Protein AF-A0A090TJS7-F1 (afdb_monomer)

Structure (mmCIF, N/CA/C/O backbone):
data_AF-A0A090TJS7-F1
#
_entry.id   AF-A0A090TJS7-F1
#
loop_
_atom_site.group_PDB
_atom_site.id
_atom_site.type_symbol
_atom_site.label_atom_id
_atom_site.label_alt_id
_atom_site.label_comp_id
_atom_site.label_asym_id
_atom_site.label_entity_id
_atom_site.label_seq_id
_atom_site.pdbx_PDB_ins_code
_atom_site.Cartn_x
_atom_site.Cartn_y
_atom_site.Cartn_z
_atom_site.occupancy
_atom_site.B_iso_or_equiv
_atom_site.auth_seq_id
_atom_site.auth_comp_id
_atom_site.auth_asym_id
_atom_site.auth_atom_id
_atom_site.pdbx_PDB_model_num
ATOM 1 N N . MET A 1 1 ? -27.732 18.110 2.542 1.00 45.41 1 MET A N 1
ATOM 2 C CA . MET A 1 1 ? -27.661 17.510 3.893 1.00 45.41 1 MET A CA 1
ATOM 3 C C . MET A 1 1 ? -26.199 17.434 4.296 1.00 45.41 1 MET A C 1
ATOM 5 O O . MET A 1 1 ? -25.388 17.054 3.459 1.00 45.41 1 MET A O 1
ATOM 9 N N . ALA A 1 2 ? -25.846 17.874 5.505 1.00 57.75 2 ALA A N 1
ATOM 10 C CA . ALA A 1 2 ? -24.462 17.831 5.973 1.00 57.75 2 ALA A CA 1
ATOM 11 C C . ALA A 1 2 ? -24.019 16.367 6.123 1.00 57.75 2 ALA A C 1
ATOM 13 O O . ALA A 1 2 ? -24.723 15.566 6.733 1.00 57.75 2 ALA A O 1
ATOM 14 N N . LYS A 1 3 ? -22.888 16.008 5.511 1.00 74.56 3 LYS A N 1
ATOM 15 C CA . LYS A 1 3 ? -22.329 14.656 5.582 1.00 74.56 3 LYS A CA 1
ATOM 16 C C . LYS A 1 3 ? -21.770 14.458 6.992 1.00 74.56 3 LYS A C 1
ATOM 18 O O . LYS A 1 3 ? -20.948 15.270 7.412 1.00 74.56 3 LYS A O 1
ATOM 23 N N . ALA A 1 4 ? -22.220 13.423 7.703 1.00 83.06 4 ALA A N 1
ATOM 24 C CA . ALA A 1 4 ? -21.725 13.115 9.043 1.00 83.06 4 ALA A CA 1
ATOM 25 C C . ALA A 1 4 ? -20.192 13.011 9.036 1.00 83.06 4 ALA A C 1
ATOM 27 O O . ALA A 1 4 ? -19.591 12.518 8.076 1.00 83.06 4 ALA A O 1
ATOM 28 N N . THR A 1 5 ? -19.552 13.499 10.093 1.00 87.12 5 THR A N 1
ATOM 29 C CA . THR A 1 5 ? -18.096 13.494 10.254 1.00 87.12 5 THR A CA 1
ATOM 30 C C . THR A 1 5 ? -17.669 12.553 11.379 1.00 87.12 5 THR A C 1
ATOM 32 O O . THR A 1 5 ? -18.465 12.151 12.225 1.00 87.12 5 THR A O 1
ATOM 35 N N . ILE A 1 6 ? -16.373 12.225 11.441 1.00 87.81 6 ILE A N 1
ATOM 36 C CA . ILE A 1 6 ? -15.821 11.405 12.533 1.00 87.81 6 ILE A CA 1
ATOM 37 C C . ILE A 1 6 ? -16.015 12.053 13.917 1.00 87.81 6 ILE A C 1
ATOM 39 O O . ILE A 1 6 ? -16.095 11.346 14.919 1.00 87.81 6 ILE A O 1
ATOM 43 N N . ALA A 1 7 ? -16.105 13.388 13.978 1.00 88.25 7 ALA A N 1
ATOM 44 C CA . ALA A 1 7 ? -16.373 14.120 15.212 1.00 88.25 7 ALA A CA 1
ATOM 45 C C . ALA A 1 7 ? -17.816 13.912 15.691 1.00 88.25 7 ALA A C 1
ATOM 47 O O . ALA A 1 7 ? -18.042 13.777 16.893 1.00 88.25 7 ALA A O 1
ATOM 48 N N . ASP A 1 8 ? -18.767 13.806 14.761 1.00 90.00 8 ASP A N 1
ATOM 49 C CA . ASP A 1 8 ? -20.173 13.545 15.079 1.00 90.00 8 ASP A CA 1
ATOM 50 C C . ASP A 1 8 ? -20.348 12.133 15.645 1.00 90.00 8 ASP A C 1
ATOM 52 O O . ASP A 1 8 ? -20.975 11.959 16.688 1.00 90.00 8 ASP A O 1
ATOM 56 N N . VAL A 1 9 ? -19.688 11.139 15.036 1.00 91.25 9 VAL A N 1
ATOM 57 C CA . VAL A 1 9 ? -19.661 9.755 15.546 1.00 91.25 9 VAL A CA 1
ATOM 58 C C . VAL A 1 9 ? -19.043 9.694 16.948 1.00 91.25 9 VAL A C 1
ATOM 60 O O . VAL A 1 9 ? -19.584 9.044 17.843 1.00 91.25 9 VAL A O 1
ATOM 63 N N . ALA A 1 10 ? -17.924 10.392 17.165 1.00 91.81 10 ALA A N 1
ATOM 64 C CA . ALA A 1 10 ? -17.246 10.441 18.461 1.00 91.81 10 ALA A CA 1
ATOM 65 C C . ALA A 1 10 ? -18.142 11.049 19.552 1.00 91.81 10 ALA A C 1
ATOM 67 O O . ALA A 1 10 ? -18.250 10.494 20.649 1.00 91.81 10 ALA A O 1
ATOM 68 N N . LYS A 1 11 ? -18.840 12.142 19.220 1.00 91.44 11 LYS A N 1
ATOM 69 C CA . LYS A 1 11 ? -19.791 12.811 20.110 1.00 91.44 11 LYS A CA 1
ATOM 70 C C . LYS A 1 11 ? -20.990 11.920 20.440 1.00 91.44 11 LYS A C 1
ATOM 72 O O . LYS A 1 11 ? -21.367 11.854 21.605 1.00 91.44 11 LYS A O 1
ATOM 77 N N . HIS A 1 12 ? -21.534 11.202 19.456 1.00 90.50 12 HIS A N 1
ATOM 78 C CA . HIS A 1 12 ? -22.658 10.273 19.644 1.00 90.50 12 HIS A CA 1
ATOM 79 C C . HIS A 1 12 ? -22.304 9.112 20.581 1.00 90.50 12 HIS A C 1
ATOM 81 O O . HIS A 1 12 ? -23.088 8.730 21.440 1.00 90.50 12 HIS A O 1
ATOM 87 N N . CYS A 1 13 ? -21.079 8.596 20.474 1.00 89.75 13 CYS A N 1
ATOM 88 C CA . CYS A 1 13 ? -20.598 7.475 21.288 1.00 89.75 13 CYS A CA 1
ATOM 89 C C . CYS A 1 13 ? -20.027 7.882 22.658 1.00 89.75 13 CYS A C 1
ATOM 91 O O . CYS A 1 13 ? -19.689 7.009 23.468 1.00 89.75 13 CYS A O 1
ATOM 93 N N . GLY A 1 14 ? -19.827 9.183 22.895 1.00 90.50 14 GLY A N 1
ATOM 94 C CA . GLY A 1 14 ? -19.136 9.699 24.079 1.00 90.50 14 GLY A CA 1
ATOM 95 C C . GLY A 1 14 ? -17.671 9.256 24.176 1.00 90.50 14 GLY A C 1
ATOM 96 O O . GLY A 1 14 ? -17.178 8.997 25.271 1.00 90.50 14 GLY A O 1
ATOM 97 N N . VAL A 1 15 ? -16.977 9.109 23.044 1.00 92.62 15 VAL A N 1
ATOM 98 C CA . VAL A 1 15 ? -15.558 8.707 22.996 1.00 92.62 15 VAL A CA 1
ATOM 99 C C . VAL A 1 15 ? -14.722 9.731 22.237 1.00 92.62 15 VAL A C 1
ATOM 101 O O . VAL A 1 15 ? -15.245 10.620 21.572 1.00 92.62 15 VAL A O 1
ATOM 104 N N . SER A 1 16 ? -13.397 9.609 22.313 1.00 91.38 16 SER A N 1
ATOM 105 C CA . SER A 1 16 ? -12.505 10.464 21.527 1.00 91.38 16 SER A CA 1
ATOM 106 C C . SER A 1 16 ? -12.542 10.105 20.035 1.00 91.38 16 SER A C 1
ATOM 108 O O . SER A 1 16 ? -12.750 8.948 19.657 1.00 91.38 16 SER A O 1
ATOM 110 N N . THR A 1 17 ? -12.250 11.076 19.168 1.00 89.19 17 THR A N 1
ATOM 111 C CA . THR A 1 17 ? -12.075 10.844 17.721 1.00 89.19 17 THR A CA 1
ATOM 112 C C . THR A 1 17 ? -10.972 9.823 17.423 1.00 89.19 17 THR A C 1
ATOM 114 O O . THR A 1 17 ? -11.094 9.049 16.473 1.00 89.19 17 THR A O 1
ATOM 117 N N . ALA A 1 18 ? -9.928 9.761 18.258 1.00 86.12 18 ALA A N 1
ATOM 118 C CA . ALA A 1 18 ? -8.864 8.763 18.163 1.00 86.12 18 ALA A CA 1
ATOM 119 C C . ALA A 1 18 ? -9.392 7.340 18.408 1.00 86.12 18 ALA A C 1
ATOM 121 O O . ALA A 1 18 ? -9.064 6.422 17.658 1.00 86.12 18 ALA A O 1
ATOM 122 N N . THR A 1 19 ? -10.275 7.167 19.396 1.00 88.62 19 THR A N 1
ATOM 123 C CA . THR A 1 19 ? -10.934 5.885 19.687 1.00 88.62 19 THR A CA 1
ATOM 124 C C . THR A 1 19 ? -11.800 5.431 18.513 1.00 88.62 19 THR A C 1
ATOM 126 O O . THR A 1 19 ? -11.716 4.273 18.113 1.00 88.62 19 THR A O 1
ATOM 129 N N . VAL A 1 20 ? -12.579 6.337 17.908 1.00 90.19 20 VAL A N 1
ATOM 130 C CA . VAL A 1 20 ? -13.369 6.022 16.703 1.00 90.19 20 VAL A CA 1
ATOM 131 C C . VAL A 1 20 ? -12.458 5.600 15.550 1.00 90.19 20 VAL A C 1
ATOM 133 O O . VAL A 1 20 ? -12.710 4.586 14.906 1.00 90.19 20 VAL A O 1
ATOM 136 N N . SER A 1 21 ? -11.359 6.325 15.318 1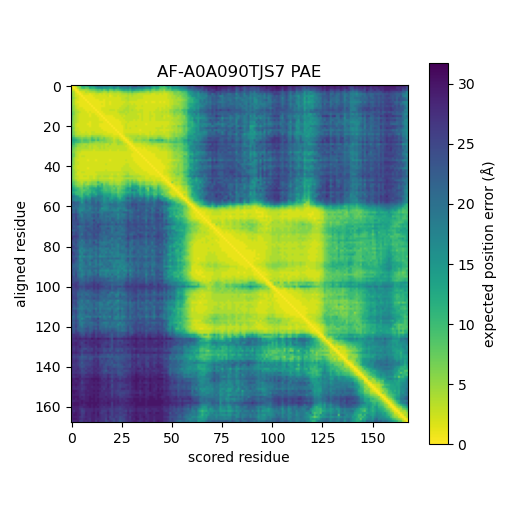.00 85.00 21 SER A N 1
ATOM 137 C CA . SER A 1 21 ? -10.385 5.979 14.274 1.00 85.00 21 SER A CA 1
ATOM 138 C C . SER A 1 21 ? -9.770 4.595 14.489 1.00 85.00 21 SER A C 1
ATOM 140 O O . SER A 1 21 ? -9.622 3.830 13.538 1.00 85.00 21 SER A O 1
ATOM 142 N N . MET A 1 22 ? -9.432 4.250 15.731 1.00 86.94 22 MET A N 1
ATOM 143 C CA . MET A 1 22 ? -8.907 2.934 16.102 1.00 86.94 22 MET A CA 1
ATOM 144 C C . MET A 1 22 ? -9.923 1.809 15.872 1.00 86.94 22 MET A C 1
ATOM 146 O O . MET A 1 22 ? -9.555 0.755 15.359 1.00 86.94 22 MET A O 1
ATOM 150 N N . VAL A 1 23 ? -11.204 2.038 16.190 1.00 89.44 23 VAL A N 1
ATOM 151 C CA . VAL A 1 23 ? -12.277 1.076 15.891 1.00 89.44 23 VAL A CA 1
ATOM 152 C C . VAL A 1 23 ? -12.404 0.856 14.383 1.00 89.44 23 VAL A C 1
ATOM 154 O O . VAL A 1 23 ? -12.425 -0.289 13.941 1.00 89.44 23 VAL A O 1
ATOM 157 N N . LEU A 1 24 ? -12.432 1.936 13.598 1.00 85.88 24 LEU A N 1
ATOM 158 C CA . LEU A 1 24 ? -12.609 1.877 12.142 1.00 85.88 24 LEU A CA 1
ATOM 159 C C . LEU A 1 24 ? -11.412 1.268 11.400 1.00 85.88 24 LEU A C 1
ATOM 161 O O . LEU A 1 24 ? -11.596 0.647 10.362 1.00 85.88 24 LEU A O 1
ATOM 165 N N . THR A 1 25 ? -10.198 1.434 11.928 1.00 79.25 25 THR A N 1
ATOM 166 C CA . THR A 1 25 ? -8.961 0.857 11.364 1.00 79.25 25 THR A CA 1
ATOM 167 C C . THR A 1 25 ? -8.578 -0.478 11.994 1.00 79.25 25 THR A C 1
ATOM 169 O O . THR A 1 25 ? -7.522 -1.017 11.682 1.00 79.25 25 THR A O 1
ATOM 172 N N . ASN A 1 26 ? -9.407 -1.004 12.902 1.00 80.00 26 ASN A N 1
ATOM 173 C CA . ASN A 1 26 ? -9.158 -2.241 13.640 1.00 80.00 26 ASN A CA 1
ATOM 174 C C . ASN A 1 26 ? -7.803 -2.271 14.391 1.00 80.00 26 ASN A C 1
ATOM 176 O O . ASN A 1 26 ? -7.232 -3.337 14.617 1.00 80.00 26 ASN A O 1
ATOM 180 N N . LYS A 1 27 ? -7.274 -1.108 14.795 1.00 76.12 27 LYS A N 1
ATOM 181 C CA . LYS A 1 27 ? -5.968 -0.970 15.463 1.00 76.12 27 LYS A CA 1
ATOM 182 C C . LYS A 1 27 ? -6.129 -0.678 16.954 1.00 76.12 27 LYS A C 1
ATOM 184 O O . LYS A 1 27 ? -6.919 0.173 17.347 1.00 76.12 27 LYS A O 1
ATOM 189 N N . GLY A 1 28 ? -5.312 -1.332 17.782 1.00 76.94 28 GLY A N 1
ATOM 190 C CA . GLY A 1 28 ? -5.214 -1.096 19.228 1.00 76.94 28 GLY A CA 1
ATOM 191 C C . GLY A 1 28 ? -6.158 -1.941 20.097 1.00 76.94 28 GLY A C 1
ATOM 192 O O . GLY A 1 28 ? -7.021 -2.665 19.606 1.00 76.94 28 GLY A O 1
ATOM 193 N N . ARG A 1 29 ? -5.972 -1.869 21.423 1.00 82.75 29 ARG A N 1
ATOM 194 C CA . ARG A 1 29 ? -6.786 -2.593 22.417 1.00 82.75 29 ARG A CA 1
ATOM 195 C C . ARG A 1 29 ? -8.015 -1.768 22.798 1.00 82.75 29 ARG A C 1
ATOM 197 O O . ARG A 1 29 ? -7.916 -0.843 23.597 1.00 82.75 29 ARG A O 1
ATOM 204 N N . ILE A 1 30 ? -9.167 -2.116 22.231 1.00 87.50 30 ILE A N 1
ATOM 205 C CA . ILE A 1 30 ? -10.471 -1.520 22.555 1.00 87.50 30 ILE A CA 1
ATOM 206 C C . ILE A 1 30 ? -11.404 -2.630 23.038 1.00 87.50 30 ILE A C 1
ATOM 208 O O . ILE A 1 30 ? -11.404 -3.720 22.467 1.00 87.50 30 ILE A O 1
ATOM 212 N N . SER A 1 31 ? -12.193 -2.365 24.083 1.00 90.06 31 SER A N 1
ATOM 213 C CA . SER A 1 31 ? -13.202 -3.319 24.555 1.00 90.06 31 SER A CA 1
ATOM 214 C C . SER A 1 31 ? -14.256 -3.590 23.477 1.00 90.06 31 SER A C 1
ATOM 216 O O . SER A 1 31 ? -14.649 -2.681 22.742 1.00 90.06 31 SER A O 1
ATOM 218 N N . SER A 1 32 ? -14.748 -4.828 23.404 1.00 88.56 32 SER A N 1
ATOM 219 C CA . SER A 1 32 ? -15.818 -5.227 22.476 1.00 88.56 32 SER A CA 1
ATOM 220 C C . SER A 1 32 ? -17.037 -4.308 22.586 1.00 88.56 32 SER A C 1
ATOM 222 O O . SER A 1 32 ? -17.490 -3.777 21.577 1.00 88.56 32 SER A O 1
ATOM 224 N N . ALA A 1 33 ? -17.457 -3.998 23.815 1.00 90.44 33 ALA A N 1
ATOM 225 C CA . ALA A 1 33 ? -18.562 -3.082 24.088 1.00 90.44 33 ALA A CA 1
ATOM 226 C C . ALA A 1 33 ? -18.355 -1.679 23.481 1.00 90.44 33 ALA A C 1
ATOM 228 O O . ALA A 1 33 ? -19.277 -1.085 22.930 1.00 90.44 33 ALA A O 1
ATOM 229 N N . THR A 1 34 ? -17.136 -1.126 23.540 1.00 89.69 34 THR A N 1
ATOM 230 C CA . THR A 1 34 ? -16.860 0.190 22.933 1.00 89.69 34 THR A CA 1
ATOM 231 C C . THR A 1 34 ? -16.858 0.110 21.412 1.00 89.69 34 THR A C 1
ATOM 233 O O . THR A 1 34 ? -17.328 1.035 20.752 1.00 89.69 34 THR A O 1
ATOM 236 N N . ARG A 1 35 ? -16.340 -0.990 20.856 1.00 91.75 35 ARG A N 1
ATOM 237 C CA . ARG A 1 35 ? -16.311 -1.229 19.413 1.00 91.75 35 ARG A CA 1
ATOM 238 C C . ARG A 1 35 ? -17.721 -1.327 18.832 1.00 91.75 35 ARG A C 1
ATOM 240 O O . ARG A 1 35 ? -17.986 -0.663 17.836 1.00 91.75 35 ARG A O 1
ATOM 247 N N . GLU A 1 36 ? -18.606 -2.105 19.450 1.00 92.31 36 GLU A N 1
ATOM 248 C CA . GLU A 1 36 ? -19.994 -2.255 18.993 1.00 92.31 36 GLU A CA 1
ATOM 249 C C . GLU A 1 36 ? -20.736 -0.921 18.981 1.00 92.31 36 GLU A C 1
ATOM 251 O O . GLU A 1 36 ? -21.255 -0.545 17.933 1.00 92.31 36 GLU A O 1
ATOM 256 N N . ARG A 1 37 ? -20.666 -0.142 20.071 1.00 92.50 37 ARG A N 1
ATOM 257 C CA . ARG A 1 37 ? -21.291 1.194 20.127 1.00 92.50 37 ARG A CA 1
ATOM 258 C C . ARG A 1 37 ? -20.842 2.107 18.988 1.00 92.50 37 ARG A C 1
ATOM 260 O O . ARG A 1 37 ? -21.653 2.818 18.406 1.00 92.50 37 ARG A O 1
ATOM 267 N N . VAL A 1 38 ? -19.546 2.100 18.665 1.00 92.25 38 VAL A N 1
ATOM 268 C CA . VAL A 1 38 ? -19.013 2.925 17.570 1.00 92.25 38 VAL A CA 1
ATOM 269 C C . VAL A 1 38 ? -19.515 2.436 16.214 1.00 92.25 38 VAL A C 1
ATOM 271 O O . VAL A 1 38 ? -19.901 3.256 15.386 1.00 92.25 38 VAL A O 1
ATOM 274 N N . LEU A 1 39 ? -19.534 1.125 15.971 1.00 90.44 39 LEU A N 1
ATOM 275 C CA . LEU A 1 39 ? -20.030 0.565 14.709 1.00 90.44 39 LEU A CA 1
ATOM 276 C C . LEU A 1 39 ? -21.530 0.821 14.508 1.00 90.44 39 LEU A C 1
ATOM 278 O O . LEU A 1 39 ? -21.960 1.066 13.382 1.00 90.44 39 LEU A O 1
ATOM 282 N N . GLU A 1 40 ? -22.309 0.796 15.585 1.00 92.12 40 GLU A N 1
ATOM 283 C CA . GLU A 1 40 ? -23.734 1.119 15.573 1.00 92.12 40 GLU A CA 1
ATOM 284 C C . GLU A 1 40 ? -23.963 2.601 15.252 1.00 92.12 40 GLU A C 1
ATOM 286 O O . GLU A 1 40 ? -24.654 2.918 14.287 1.00 92.12 40 GLU A O 1
ATOM 291 N N . ALA A 1 41 ? -23.252 3.507 15.930 1.00 91.56 41 ALA A N 1
ATOM 292 C CA . ALA A 1 41 ? -23.307 4.941 15.649 1.00 91.56 41 ALA A CA 1
ATOM 293 C C . ALA A 1 41 ? -22.916 5.296 14.205 1.00 91.56 41 ALA A C 1
ATOM 295 O O . ALA A 1 41 ? -23.495 6.191 13.592 1.00 91.56 41 ALA A O 1
ATOM 296 N N . VAL A 1 42 ? -21.926 4.597 13.641 1.00 90.12 42 VAL A N 1
ATOM 297 C CA . VAL A 1 42 ? -21.505 4.776 12.243 1.00 90.12 42 VAL A CA 1
ATOM 298 C C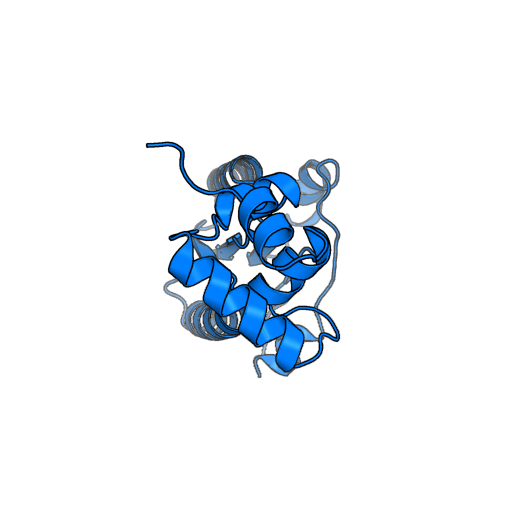 . VAL A 1 42 ? -22.640 4.426 11.282 1.00 90.12 42 VAL A C 1
ATOM 300 O O . VAL A 1 42 ? -22.860 5.162 10.317 1.00 90.12 42 VAL A O 1
ATOM 303 N N . LYS A 1 43 ? -23.375 3.338 11.555 1.00 87.94 43 LYS A N 1
ATOM 304 C CA . LYS A 1 43 ? -24.547 2.934 10.767 1.00 87.94 43 LYS A CA 1
ATOM 305 C C . LYS A 1 43 ? -25.696 3.928 10.917 1.00 87.94 43 LYS A C 1
ATOM 307 O O . LYS A 1 43 ? -26.240 4.352 9.903 1.00 87.94 43 LYS A O 1
ATOM 312 N N . GLU A 1 44 ? -26.029 4.324 12.144 1.00 88.50 44 GLU A N 1
ATOM 313 C CA . GLU A 1 44 ? -27.118 5.269 12.432 1.00 88.50 44 GLU A CA 1
ATOM 314 C C . GLU A 1 44 ? -26.902 6.630 11.763 1.00 88.50 44 GLU A C 1
ATOM 316 O O . GLU A 1 44 ? -27.820 7.198 11.174 1.00 88.50 44 GLU A O 1
ATOM 321 N N . LEU A 1 45 ? -25.671 7.143 11.814 1.00 88.25 45 LEU A N 1
ATOM 322 C CA . LEU A 1 45 ? -25.316 8.446 11.249 1.00 88.25 45 LEU A CA 1
ATOM 323 C C . LEU A 1 45 ? -25.015 8.389 9.743 1.00 88.25 45 LEU A C 1
ATOM 325 O O . LEU A 1 45 ? -24.734 9.425 9.137 1.00 88.25 45 LEU A O 1
ATOM 329 N N . GLY A 1 46 ? -25.021 7.198 9.133 1.00 83.38 46 GLY A N 1
ATOM 330 C CA . GLY A 1 46 ? -24.647 7.008 7.730 1.00 83.38 46 GLY A CA 1
ATOM 331 C C . GLY A 1 46 ? -23.218 7.472 7.424 1.00 83.38 46 GLY A C 1
ATOM 332 O O . GLY A 1 46 ? -22.927 7.934 6.317 1.00 83.38 46 GLY A O 1
ATOM 333 N N . TYR A 1 47 ? -22.321 7.408 8.414 1.00 84.69 47 TYR A N 1
ATOM 334 C CA . TYR A 1 47 ? -20.937 7.826 8.243 1.00 84.69 47 TYR A CA 1
ATOM 335 C C . TYR A 1 47 ? -20.186 6.803 7.389 1.00 84.69 47 TYR A C 1
ATOM 337 O O . TYR A 1 47 ? -20.059 5.636 7.746 1.00 84.69 47 TYR A O 1
ATOM 345 N N . VAL A 1 48 ? -19.621 7.257 6.272 1.00 79.00 48 VAL A N 1
ATOM 346 C CA . VAL A 1 48 ? -18.731 6.438 5.443 1.00 79.00 48 VAL A CA 1
ATOM 347 C C . VAL A 1 48 ? -17.299 6.869 5.713 1.00 79.00 48 VAL A C 1
ATOM 349 O O . VAL A 1 48 ? -16.919 8.010 5.430 1.00 79.00 48 VAL A O 1
ATOM 352 N N . TYR A 1 49 ? -16.495 5.953 6.256 1.00 74.31 49 TYR A N 1
ATOM 353 C CA . TYR A 1 49 ? -15.080 6.202 6.502 1.00 74.31 49 TYR A CA 1
ATOM 354 C C . TYR A 1 49 ? -14.350 6.445 5.180 1.00 74.31 49 TYR A C 1
ATOM 356 O O . TYR A 1 49 ? -14.161 5.542 4.369 1.00 74.31 49 TYR A O 1
ATOM 364 N N . ASN A 1 50 ? -13.938 7.691 4.959 1.00 69.19 50 ASN A N 1
ATOM 365 C CA . ASN A 1 50 ? -13.171 8.054 3.778 1.00 69.19 50 ASN A CA 1
ATOM 366 C C . ASN A 1 50 ? -11.690 7.716 4.001 1.00 69.19 50 ASN A C 1
ATOM 368 O O . ASN A 1 50 ? -10.954 8.503 4.607 1.00 69.19 50 ASN A O 1
ATOM 372 N N . GLN A 1 51 ? -11.263 6.561 3.483 1.00 63.22 51 GLN A N 1
ATOM 373 C CA . GLN A 1 51 ? -9.864 6.130 3.523 1.00 63.22 51 GLN A CA 1
ATOM 374 C C . GLN A 1 51 ? -8.927 7.149 2.859 1.00 63.22 51 GLN A C 1
ATOM 376 O O . GLN A 1 51 ? -7.871 7.434 3.410 1.00 63.22 51 GLN A O 1
ATOM 381 N N . ALA A 1 52 ? -9.322 7.795 1.755 1.00 55.62 52 ALA A N 1
ATOM 382 C CA . ALA A 1 52 ? -8.492 8.809 1.098 1.00 55.62 52 ALA A CA 1
ATOM 383 C C . ALA A 1 52 ? -8.248 10.037 1.996 1.00 55.62 52 ALA A C 1
ATOM 385 O O . ALA A 1 52 ? -7.132 10.547 2.059 1.00 55.62 52 ALA A O 1
ATOM 386 N N . ALA A 1 53 ? -9.255 10.479 2.760 1.00 55.56 53 ALA A N 1
ATOM 387 C CA . ALA A 1 53 ? -9.104 11.568 3.733 1.00 55.56 53 ALA A CA 1
ATOM 388 C C . ALA A 1 53 ? -8.305 11.148 4.984 1.00 55.56 53 ALA A C 1
ATOM 390 O O . ALA A 1 53 ? -7.619 11.974 5.591 1.00 55.56 53 ALA A O 1
ATOM 391 N N . ALA A 1 54 ? -8.388 9.875 5.384 1.00 56.59 54 ALA A N 1
ATOM 392 C CA . ALA A 1 54 ? -7.546 9.313 6.437 1.00 56.59 54 ALA A CA 1
ATOM 393 C C . ALA A 1 54 ? -6.077 9.226 5.998 1.00 56.59 54 ALA A C 1
ATOM 395 O O . ALA A 1 54 ? -5.203 9.658 6.744 1.00 56.59 54 ALA A O 1
ATOM 396 N N . ASN A 1 55 ? -5.825 8.788 4.766 1.00 52.88 55 ASN A N 1
ATOM 397 C CA . ASN A 1 55 ? -4.511 8.767 4.128 1.00 52.88 55 ASN A CA 1
ATOM 398 C C . ASN A 1 55 ? -3.941 10.182 3.961 1.00 52.88 55 ASN A C 1
ATOM 400 O O . ASN A 1 55 ? -2.755 10.392 4.196 1.00 52.88 55 ASN A O 1
ATOM 404 N N . LEU A 1 56 ? -4.786 11.182 3.670 1.00 51.75 56 LEU A N 1
ATOM 405 C CA . LEU A 1 56 ? -4.391 12.597 3.648 1.00 51.75 56 LEU A CA 1
ATOM 406 C C . LEU A 1 56 ? -3.875 13.071 5.021 1.00 51.75 56 LEU A C 1
ATOM 408 O O . LEU A 1 56 ? -2.849 13.742 5.104 1.00 51.75 56 LEU A O 1
ATOM 412 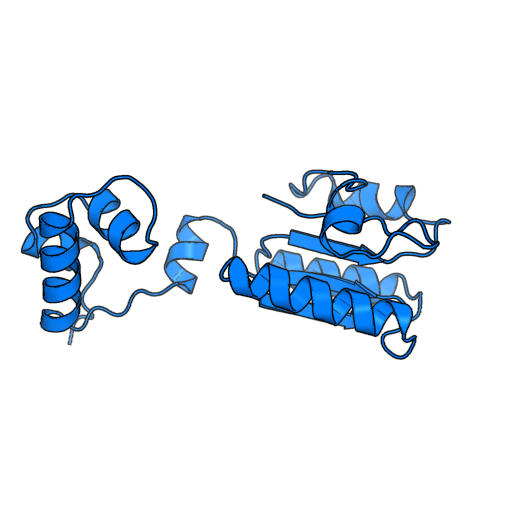N N . ARG A 1 57 ? -4.558 12.685 6.113 1.00 49.38 57 ARG A N 1
ATOM 413 C CA . ARG A 1 57 ? -4.110 12.950 7.497 1.00 49.38 57 ARG A CA 1
ATOM 414 C C . ARG A 1 57 ? -2.868 12.141 7.875 1.00 49.38 57 ARG A C 1
ATOM 416 O O . ARG A 1 57 ? -2.044 12.624 8.645 1.00 49.38 57 ARG A O 1
ATOM 423 N N . HIS A 1 58 ? -2.720 10.948 7.306 1.00 52.47 58 HIS A N 1
ATOM 424 C CA . HIS A 1 58 ? -1.556 10.080 7.452 1.00 52.47 58 HIS A CA 1
ATOM 425 C C . HIS A 1 58 ? -0.481 10.301 6.373 1.00 52.47 58 HIS A C 1
ATOM 427 O O . HIS A 1 58 ? 0.393 9.463 6.253 1.00 52.47 58 HIS A O 1
ATOM 433 N N . LYS A 1 59 ? -0.485 11.402 5.602 1.00 55.19 59 LYS A N 1
ATOM 434 C CA . LYS A 1 59 ? 0.518 11.734 4.557 1.00 55.19 59 LYS A CA 1
ATOM 435 C C . LYS A 1 59 ? 0.906 10.601 3.571 1.00 55.19 59 LYS A C 1
ATOM 437 O O . LYS A 1 59 ? 1.873 10.772 2.836 1.00 55.19 59 LYS A O 1
ATOM 442 N N . ARG A 1 60 ? 0.214 9.458 3.549 1.00 60.56 60 ARG A N 1
ATOM 443 C CA . ARG A 1 60 ? 0.593 8.242 2.811 1.00 60.56 60 ARG A CA 1
ATOM 444 C C . ARG A 1 60 ? -0.653 7.476 2.401 1.00 60.56 60 ARG A C 1
ATOM 446 O O . ARG A 1 60 ? -1.547 7.263 3.218 1.00 60.56 60 ARG A O 1
ATOM 453 N N . SER A 1 61 ? -0.720 7.101 1.131 1.00 71.12 61 SER A N 1
ATOM 454 C CA . SER A 1 61 ? -1.735 6.203 0.592 1.00 71.12 61 SER A CA 1
ATOM 455 C C . SER A 1 61 ? -1.354 4.745 0.847 1.00 71.12 61 SER A C 1
ATOM 457 O O . SER A 1 61 ? -0.196 4.420 1.100 1.00 71.12 61 SER A O 1
ATOM 459 N N . ASN A 1 62 ? -2.334 3.849 0.760 1.00 79.31 62 ASN A N 1
ATOM 460 C CA . ASN A 1 62 ? -2.132 2.401 0.819 1.00 79.31 62 ASN A CA 1
ATOM 461 C C . ASN A 1 62 ? -1.620 1.820 -0.515 1.00 79.31 62 ASN A C 1
ATOM 463 O O . ASN A 1 62 ? -1.694 0.617 -0.736 1.00 79.31 62 ASN A O 1
ATOM 467 N N . LEU A 1 63 ? -1.133 2.665 -1.427 1.00 83.56 63 LEU A N 1
ATOM 468 C CA . LEU A 1 63 ? -0.582 2.245 -2.709 1.00 83.56 63 LEU A CA 1
ATOM 469 C C . LEU A 1 63 ? 0.884 1.851 -2.548 1.00 83.56 63 LEU A C 1
ATOM 471 O O . LEU A 1 63 ? 1.691 2.621 -2.025 1.00 83.56 63 LEU A O 1
ATOM 475 N N . VAL A 1 64 ? 1.239 0.685 -3.070 1.00 84.94 64 VAL A N 1
ATOM 476 C CA . VAL A 1 64 ? 2.620 0.231 -3.208 1.00 84.94 64 VAL A CA 1
ATOM 477 C C . VAL A 1 64 ? 2.906 0.039 -4.688 1.00 84.94 64 VAL A C 1
ATOM 479 O O . VAL A 1 64 ? 2.252 -0.748 -5.367 1.00 84.94 64 VAL A O 1
ATOM 482 N N . GLY A 1 65 ? 3.877 0.781 -5.208 1.00 87.62 65 GLY A N 1
ATOM 483 C CA . GLY A 1 65 ? 4.311 0.638 -6.591 1.00 87.62 65 GLY A CA 1
ATOM 484 C C . GLY A 1 65 ? 5.227 -0.566 -6.783 1.00 87.62 65 GLY A C 1
ATOM 485 O O . GLY A 1 65 ? 6.049 -0.842 -5.919 1.00 87.62 65 GLY A O 1
ATOM 486 N N . LEU A 1 66 ? 5.154 -1.239 -7.925 1.00 87.94 66 LEU A N 1
ATOM 487 C CA . LEU A 1 66 ? 6.120 -2.240 -8.363 1.00 87.94 66 LEU A CA 1
ATOM 488 C C . LEU A 1 66 ? 6.579 -1.920 -9.784 1.00 87.94 66 LEU A C 1
ATOM 490 O O . LEU A 1 66 ? 5.783 -1.892 -10.719 1.00 87.94 66 LEU A O 1
ATOM 494 N N . VAL A 1 67 ? 7.884 -1.721 -9.944 1.00 86.31 67 VAL A N 1
ATOM 495 C CA . VAL A 1 67 ? 8.541 -1.592 -11.246 1.00 86.31 67 VAL A CA 1
ATOM 496 C C . VAL A 1 67 ? 9.189 -2.917 -11.603 1.00 86.31 67 VAL A C 1
ATOM 498 O O . VAL A 1 67 ? 10.067 -3.386 -10.877 1.00 86.31 67 VAL A O 1
ATOM 501 N N . THR A 1 68 ? 8.798 -3.494 -12.734 1.00 84.44 68 THR A N 1
ATOM 502 C CA . THR A 1 68 ? 9.423 -4.705 -13.283 1.00 84.44 68 THR A CA 1
ATOM 503 C C . THR A 1 68 ? 10.037 -4.426 -14.653 1.00 84.44 68 THR A C 1
ATOM 505 O O . THR A 1 68 ? 9.578 -3.520 -15.354 1.00 84.44 68 THR A O 1
ATOM 508 N N . PRO A 1 69 ? 11.103 -5.146 -15.044 1.00 78.88 69 PRO A N 1
ATOM 509 C CA . PRO A 1 69 ? 11.703 -4.974 -16.360 1.00 78.88 69 PRO A CA 1
ATOM 510 C C . PRO A 1 69 ? 10.889 -5.682 -17.446 1.00 78.88 69 PRO A C 1
ATOM 512 O O . PRO A 1 69 ? 10.903 -5.223 -18.581 1.00 78.88 69 PRO A O 1
ATOM 515 N N . ASP A 1 70 ? 10.206 -6.774 -17.097 1.00 82.25 70 ASP A N 1
ATOM 516 C CA . ASP A 1 70 ? 9.396 -7.568 -18.011 1.00 82.25 70 ASP A CA 1
ATOM 517 C C . ASP A 1 70 ? 8.347 -8.371 -17.225 1.00 82.25 70 ASP A C 1
ATOM 519 O O . ASP A 1 70 ? 8.693 -9.241 -16.431 1.00 82.25 70 ASP A O 1
ATOM 523 N N . ILE A 1 71 ? 7.063 -8.092 -17.444 1.00 83.75 71 ILE A N 1
ATOM 524 C CA . ILE A 1 71 ? 5.953 -8.811 -16.793 1.00 83.75 71 ILE A CA 1
ATOM 525 C C . ILE A 1 71 ? 5.666 -10.183 -17.419 1.00 83.75 71 ILE A C 1
ATOM 527 O O . ILE A 1 71 ? 4.953 -10.986 -16.819 1.00 83.75 71 ILE A O 1
ATOM 531 N N . THR A 1 72 ? 6.184 -10.441 -18.624 1.00 83.50 72 THR A N 1
ATOM 532 C CA . THR A 1 72 ? 5.945 -11.686 -19.372 1.00 83.50 72 THR A CA 1
ATOM 533 C C . THR A 1 72 ? 6.853 -12.821 -18.919 1.00 83.50 72 THR A C 1
ATOM 535 O O . THR A 1 72 ? 6.558 -13.991 -19.155 1.00 83.50 72 THR A O 1
ATOM 538 N N . ASN A 1 73 ? 7.947 -12.485 -18.238 1.00 81.56 73 ASN A N 1
ATOM 539 C CA . ASN A 1 73 ? 8.848 -13.467 -17.672 1.00 81.56 73 ASN A CA 1
ATOM 540 C C . ASN A 1 73 ? 8.176 -14.160 -16.464 1.00 81.56 73 ASN A C 1
ATOM 542 O O . ASN A 1 73 ? 7.845 -13.474 -15.488 1.00 81.56 73 ASN A O 1
ATOM 546 N N . PRO A 1 74 ? 8.044 -15.505 -16.482 1.00 83.88 74 PRO A N 1
ATOM 547 C CA . PRO A 1 74 ? 7.376 -16.273 -15.428 1.00 83.88 74 PRO A CA 1
ATOM 548 C C . PRO A 1 74 ? 7.889 -15.987 -14.013 1.00 83.88 74 PRO A C 1
ATOM 550 O O . PRO A 1 74 ? 7.108 -15.995 -13.065 1.00 83.88 74 PRO A O 1
ATOM 553 N N . PHE A 1 75 ? 9.178 -15.664 -13.872 1.00 82.12 75 PHE A N 1
ATOM 554 C CA . PHE A 1 75 ? 9.778 -15.283 -12.594 1.00 82.12 75 PHE A CA 1
ATOM 555 C C . PHE A 1 75 ? 9.112 -14.042 -11.982 1.00 82.12 75 PHE A C 1
ATOM 557 O O . PHE A 1 75 ? 8.773 -14.022 -10.798 1.00 82.12 75 PHE A O 1
ATOM 564 N N . PHE A 1 76 ? 8.901 -12.996 -12.786 1.00 81.62 76 PHE A N 1
ATOM 565 C CA . PHE A 1 76 ? 8.252 -11.780 -12.304 1.00 81.62 76 PHE A CA 1
ATOM 566 C C . PHE A 1 76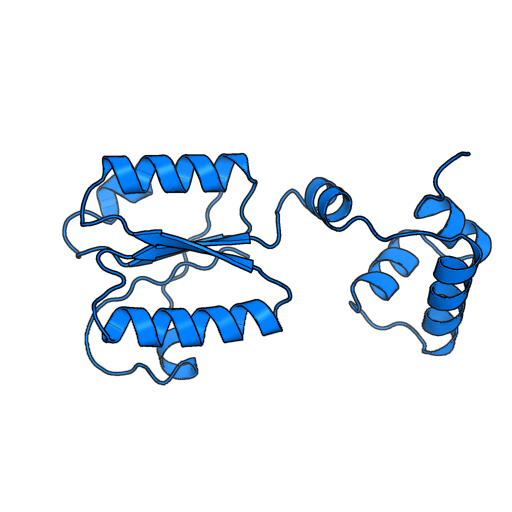 ? 6.756 -11.992 -12.113 1.00 81.62 76 PHE A C 1
ATOM 568 O O . PHE A 1 76 ? 6.201 -11.425 -11.178 1.00 81.62 76 PHE A O 1
ATOM 575 N N . SER A 1 77 ? 6.111 -12.827 -12.931 1.00 84.81 77 SER A N 1
ATOM 576 C CA . SER A 1 77 ? 4.695 -13.164 -12.756 1.00 84.81 77 SER A CA 1
ATOM 577 C C . SER A 1 77 ? 4.428 -13.846 -11.405 1.00 84.81 77 SER A C 1
ATOM 579 O O . SER A 1 77 ? 3.502 -13.447 -10.701 1.00 84.81 77 SER A O 1
ATOM 581 N N . GLU A 1 78 ? 5.262 -14.811 -11.002 1.00 84.81 78 GLU A N 1
ATOM 582 C CA . GLU A 1 78 ? 5.145 -15.494 -9.703 1.00 84.81 78 GLU A CA 1
ATOM 583 C C . GLU A 1 78 ? 5.399 -14.535 -8.529 1.00 84.81 78 GLU A C 1
ATOM 585 O O . GLU A 1 78 ? 4.628 -14.483 -7.570 1.00 84.81 78 GLU A O 1
ATOM 590 N N . MET A 1 79 ? 6.425 -13.688 -8.642 1.00 83.75 79 MET A N 1
ATOM 591 C CA . MET A 1 79 ? 6.715 -12.652 -7.650 1.00 83.75 79 MET A CA 1
ATOM 592 C C . MET A 1 79 ? 5.579 -11.619 -7.531 1.00 83.75 79 MET A C 1
ATOM 594 O O . MET A 1 79 ? 5.229 -11.230 -6.417 1.00 83.75 79 MET A O 1
ATOM 598 N N . ILE A 1 80 ? 4.998 -11.166 -8.650 1.00 88.19 80 ILE A N 1
ATOM 599 C CA . ILE A 1 80 ? 3.855 -10.236 -8.665 1.00 88.19 80 ILE A CA 1
ATOM 600 C C . ILE A 1 80 ? 2.662 -10.868 -7.948 1.00 88.19 80 ILE A C 1
ATOM 602 O O . ILE A 1 80 ? 2.037 -10.197 -7.130 1.00 88.19 80 ILE A O 1
ATOM 606 N N . ALA A 1 81 ? 2.371 -12.144 -8.212 1.00 87.44 81 ALA A N 1
ATOM 607 C CA . ALA A 1 81 ? 1.280 -12.857 -7.555 1.00 87.44 81 ALA A CA 1
ATOM 608 C C . ALA A 1 81 ? 1.491 -12.939 -6.033 1.00 87.44 81 ALA A C 1
ATOM 610 O O . ALA A 1 81 ? 0.600 -12.571 -5.265 1.00 87.44 81 ALA A O 1
ATOM 611 N N . GLY A 1 82 ? 2.690 -13.334 -5.589 1.00 85.81 82 GLY A N 1
ATOM 612 C CA . GLY A 1 82 ? 3.026 -13.401 -4.164 1.00 85.81 82 GLY A CA 1
ATOM 613 C C . GLY A 1 82 ? 2.984 -12.036 -3.471 1.00 85.81 82 GLY A C 1
ATOM 614 O O . GLY A 1 82 ? 2.461 -11.911 -2.363 1.00 85.81 82 GLY A O 1
ATOM 615 N N . LEU A 1 83 ? 3.483 -10.989 -4.136 1.00 84.94 83 LEU A N 1
ATOM 616 C CA . LEU A 1 83 ? 3.433 -9.627 -3.609 1.00 84.94 83 LEU A CA 1
ATOM 617 C C . LEU A 1 83 ? 1.999 -9.087 -3.543 1.00 84.94 83 LEU A C 1
ATOM 619 O O . LEU A 1 83 ? 1.660 -8.435 -2.560 1.00 84.94 83 LEU A O 1
ATOM 623 N N . SER A 1 84 ? 1.163 -9.355 -4.553 1.00 86.81 84 SER A N 1
ATOM 624 C CA . SER A 1 84 ? -0.245 -8.934 -4.566 1.00 86.81 84 SER A CA 1
ATOM 625 C C . SER A 1 84 ? -0.989 -9.505 -3.366 1.00 86.81 84 SER A C 1
ATOM 627 O O . SER A 1 84 ? -1.582 -8.746 -2.606 1.00 86.81 84 SER A O 1
ATOM 629 N N . HIS A 1 85 ? -0.868 -10.814 -3.130 1.00 84.75 85 HIS A N 1
ATOM 630 C CA . HIS A 1 85 ? -1.490 -11.460 -1.975 1.00 84.75 85 HIS A CA 1
ATOM 631 C C . HIS A 1 85 ? -0.996 -10.889 -0.645 1.00 84.75 85 HIS A C 1
ATOM 633 O O . HIS A 1 85 ? -1.801 -10.578 0.230 1.00 84.75 85 HIS A O 1
ATOM 639 N N . TYR A 1 86 ? 0.315 -10.682 -0.500 1.00 82.38 86 TYR A N 1
ATOM 640 C CA . TYR A 1 86 ? 0.862 -10.089 0.718 1.00 82.38 86 TYR A CA 1
ATOM 641 C C . TYR A 1 86 ? 0.337 -8.667 0.965 1.00 82.38 86 TYR A C 1
ATOM 643 O O . TYR A 1 86 ? 0.041 -8.305 2.100 1.00 82.38 86 TYR A O 1
ATOM 651 N N . LEU A 1 87 ? 0.223 -7.845 -0.080 1.00 83.38 87 LEU A N 1
ATOM 652 C CA . LEU A 1 87 ? -0.281 -6.477 0.049 1.00 83.38 87 LEU A CA 1
ATOM 653 C C . LEU A 1 87 ? -1.783 -6.436 0.338 1.00 83.38 87 LEU A C 1
ATOM 655 O O . LEU A 1 87 ? -2.207 -5.611 1.146 1.00 83.38 87 LEU A O 1
ATOM 659 N N . GLU A 1 88 ? -2.562 -7.345 -0.248 1.00 83.94 88 GLU A N 1
ATOM 660 C CA . GLU A 1 88 ? -3.988 -7.509 0.051 1.00 83.94 88 GLU A CA 1
ATOM 661 C C . GLU A 1 88 ? -4.218 -7.811 1.539 1.00 83.94 88 GLU A C 1
ATOM 663 O O . GLU A 1 88 ? -5.069 -7.181 2.165 1.00 83.94 88 GLU A O 1
ATOM 668 N N . GLU A 1 89 ? -3.406 -8.686 2.146 1.00 81.88 89 GLU A N 1
ATOM 669 C CA . GLU A 1 89 ? -3.449 -8.963 3.593 1.00 81.88 89 GLU A CA 1
ATOM 670 C C . GLU A 1 89 ? -3.130 -7.734 4.466 1.00 81.88 89 GLU A C 1
ATOM 672 O O . GLU A 1 89 ? -3.459 -7.710 5.653 1.00 81.88 89 GLU A O 1
ATOM 677 N N . GLN A 1 90 ? -2.470 -6.718 3.901 1.00 78.25 90 GLN A N 1
ATOM 678 C CA . GLN A 1 90 ? -2.101 -5.467 4.571 1.00 78.25 90 GLN A CA 1
ATOM 679 C C . GLN A 1 90 ? -2.996 -4.282 4.159 1.00 78.25 90 GLN A C 1
ATOM 681 O O . GLN A 1 90 ? -2.588 -3.128 4.333 1.00 78.25 90 GLN A O 1
ATOM 686 N N . ASP A 1 91 ? -4.178 -4.536 3.580 1.00 81.12 91 ASP A N 1
ATOM 687 C CA . ASP A 1 91 ? -5.105 -3.514 3.058 1.00 81.12 91 ASP A CA 1
ATOM 688 C C . ASP A 1 91 ? -4.433 -2.533 2.069 1.00 81.12 91 ASP A C 1
ATOM 690 O O . ASP A 1 91 ? -4.786 -1.349 1.972 1.00 81.12 91 ASP A O 1
ATOM 694 N N . SER A 1 92 ? -3.422 -3.014 1.344 1.00 82.50 92 SER A N 1
ATOM 695 C CA . SER A 1 92 ? -2.597 -2.238 0.422 1.00 82.50 92 SER A CA 1
ATOM 696 C C . SER A 1 92 ? -2.828 -2.665 -1.025 1.00 82.50 92 SER A C 1
ATOM 698 O O . SER A 1 92 ? -3.076 -3.827 -1.324 1.00 82.50 92 SER A O 1
ATOM 700 N N . LEU A 1 93 ? -2.743 -1.705 -1.942 1.00 85.81 93 LEU A N 1
ATOM 701 C CA . LEU A 1 93 ? -2.974 -1.909 -3.369 1.00 85.81 93 LEU A CA 1
ATOM 702 C C . LEU A 1 93 ? -1.649 -1.914 -4.127 1.00 85.81 93 LEU A C 1
ATOM 704 O O . LEU A 1 93 ? -0.832 -1.006 -3.964 1.00 85.81 93 LEU A O 1
ATOM 708 N N . LEU A 1 94 ? -1.466 -2.904 -4.998 1.00 87.81 94 LEU A N 1
ATOM 709 C CA . LEU A 1 94 ? -0.312 -2.993 -5.885 1.00 87.81 94 LEU A CA 1
ATOM 710 C C . LEU A 1 94 ? -0.541 -2.159 -7.154 1.00 87.81 94 LEU A C 1
ATOM 712 O O . LEU A 1 94 ? -1.472 -2.415 -7.915 1.00 87.81 94 LEU A O 1
ATOM 716 N N . PHE A 1 95 ? 0.336 -1.192 -7.417 1.00 89.88 95 PHE A N 1
ATOM 717 C CA . PHE A 1 95 ? 0.374 -0.455 -8.679 1.00 89.88 95 PHE A CA 1
ATOM 718 C C . PHE A 1 95 ? 1.572 -0.929 -9.501 1.00 89.88 95 PHE A C 1
ATOM 720 O O . PHE A 1 95 ? 2.711 -0.735 -9.097 1.00 89.88 95 PHE A O 1
ATOM 727 N N . LEU A 1 96 ? 1.331 -1.589 -10.632 1.00 89.19 96 LEU A N 1
ATOM 728 C CA . LEU A 1 96 ? 2.373 -2.237 -11.431 1.00 89.19 96 LEU A CA 1
ATOM 729 C C . LEU A 1 96 ? 2.757 -1.391 -12.652 1.00 89.19 96 LEU A C 1
ATOM 731 O O . LEU A 1 96 ? 1.886 -0.908 -13.372 1.00 89.19 96 LEU A O 1
ATOM 735 N N . ALA A 1 97 ? 4.057 -1.293 -12.937 1.00 86.62 97 ALA A N 1
ATOM 736 C CA . ALA A 1 97 ? 4.571 -0.793 -14.208 1.00 86.62 97 ALA A CA 1
ATOM 737 C C . ALA A 1 97 ? 5.614 -1.728 -14.824 1.00 86.62 97 ALA A C 1
ATOM 739 O O . ALA A 1 97 ? 6.532 -2.213 -14.154 1.00 86.62 97 ALA A O 1
ATOM 740 N N . ASN A 1 98 ? 5.485 -1.916 -16.137 1.00 86.62 98 ASN A N 1
ATOM 741 C CA . ASN A 1 98 ? 6.489 -2.557 -16.972 1.00 86.62 98 ASN A CA 1
ATOM 742 C C . ASN A 1 98 ? 7.427 -1.488 -17.553 1.00 86.62 98 ASN A C 1
ATOM 744 O O . ASN A 1 98 ? 6.986 -0.606 -18.292 1.00 86.62 98 ASN A O 1
ATOM 748 N N . ALA A 1 99 ? 8.708 -1.536 -17.196 1.00 77.12 99 ALA A N 1
ATOM 749 C CA . ALA A 1 99 ? 9.677 -0.508 -17.564 1.00 77.12 99 ALA A CA 1
ATOM 750 C C . ALA A 1 99 ? 10.564 -0.871 -18.764 1.00 77.12 99 ALA A C 1
ATOM 752 O O . ALA A 1 99 ? 11.177 0.044 -19.312 1.00 77.12 99 ALA A O 1
ATOM 753 N N . GLU A 1 100 ? 10.642 -2.144 -19.182 1.00 78.94 100 GLU A N 1
ATOM 754 C CA . GLU A 1 100 ? 11.447 -2.601 -20.339 1.00 78.94 100 GLU A CA 1
ATOM 755 C C . GLU A 1 100 ? 12.868 -1.993 -20.362 1.00 78.94 100 GLU A C 1
ATOM 757 O O . GLU A 1 100 ? 13.356 -1.524 -21.384 1.00 78.94 100 GLU A O 1
ATOM 762 N N . GLU A 1 101 ? 13.517 -1.913 -19.194 1.00 70.44 101 GLU A N 1
ATOM 763 C CA . GLU A 1 101 ? 14.840 -1.292 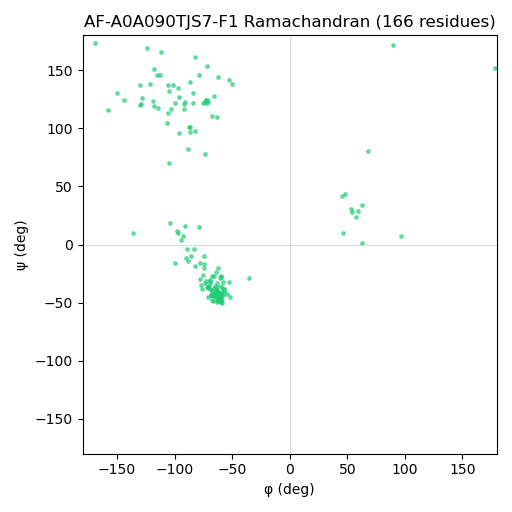-18.972 1.00 70.44 101 GLU A CA 1
ATOM 764 C C . GLU A 1 101 ? 14.973 0.226 -19.251 1.00 70.44 101 GLU A C 1
ATOM 766 O O . GLU A 1 101 ? 16.052 0.786 -19.038 1.00 70.44 101 GLU A O 1
ATOM 771 N N . SER A 1 102 ? 13.907 0.930 -19.647 1.00 78.81 102 SER A N 1
ATOM 772 C CA . SER A 1 102 ? 13.939 2.386 -19.853 1.00 78.81 102 SER A CA 1
ATOM 773 C C . SER A 1 102 ? 13.933 3.139 -18.525 1.00 78.81 102 SER A C 1
ATOM 775 O O . SER A 1 102 ? 12.993 3.051 -17.734 1.00 78.81 102 SER A O 1
ATOM 777 N N . VAL A 1 103 ? 14.965 3.954 -18.309 1.00 75.88 103 VAL A N 1
ATOM 778 C CA . VAL A 1 103 ? 15.075 4.805 -17.115 1.00 75.88 103 VAL A CA 1
ATOM 779 C C . VAL A 1 103 ? 14.044 5.924 -17.130 1.00 75.88 103 VAL A C 1
ATOM 781 O O . VAL A 1 103 ? 13.502 6.275 -16.090 1.00 75.88 103 VAL A O 1
ATOM 784 N N . GLU A 1 104 ? 13.692 6.427 -18.306 1.00 80.81 104 GLU A N 1
ATOM 785 C CA . GLU A 1 104 ? 12.674 7.458 -18.476 1.00 80.81 104 GLU A CA 1
ATOM 786 C C . GLU A 1 104 ? 11.298 6.943 -18.035 1.00 80.81 104 GLU A C 1
ATOM 788 O O . GLU A 1 104 ? 10.546 7.661 -17.375 1.00 80.81 104 GLU A O 1
ATOM 793 N N . ARG A 1 105 ? 10.971 5.684 -18.360 1.00 80.81 105 ARG A N 1
ATOM 794 C CA . ARG A 1 105 ? 9.737 5.032 -17.896 1.00 80.81 105 ARG A CA 1
ATOM 795 C C . ARG A 1 105 ? 9.754 4.799 -16.384 1.00 80.81 105 ARG A C 1
ATOM 797 O O . ARG A 1 105 ? 8.736 5.025 -15.734 1.00 80.81 105 ARG A O 1
ATOM 804 N N . GLN A 1 106 ? 10.901 4.414 -15.822 1.00 79.25 106 GLN A N 1
ATOM 805 C CA . GLN A 1 106 ? 11.069 4.230 -14.374 1.00 79.25 106 GLN A CA 1
ATOM 806 C C . GLN A 1 106 ? 10.869 5.543 -13.613 1.00 79.25 106 GLN A C 1
ATOM 808 O O . GLN A 1 106 ? 10.079 5.580 -12.674 1.00 79.25 106 GLN A O 1
ATOM 813 N N . SER A 1 107 ? 11.529 6.623 -14.042 1.00 80.75 107 SER A N 1
ATOM 814 C CA . SER A 1 107 ? 11.383 7.947 -13.429 1.00 80.75 107 SER A CA 1
ATOM 815 C C . SER A 1 107 ? 9.941 8.436 -13.490 1.00 80.75 107 SER A C 1
ATOM 817 O O . SER A 1 107 ? 9.374 8.751 -12.452 1.00 80.75 107 SER A O 1
ATOM 819 N N . LYS A 1 108 ? 9.289 8.382 -14.661 1.00 84.44 108 LYS A N 1
ATOM 820 C CA . LYS A 1 108 ? 7.876 8.787 -14.792 1.00 84.44 108 LYS A CA 1
ATOM 821 C C . LYS A 1 108 ? 6.948 8.018 -13.856 1.00 84.44 108 LYS A C 1
ATOM 823 O O . LYS A 1 108 ? 5.996 8.587 -13.320 1.00 84.44 108 LYS A O 1
ATOM 828 N N . PHE A 1 109 ? 7.198 6.725 -13.675 1.00 85.31 109 PHE A N 1
ATOM 829 C CA . PHE A 1 109 ? 6.404 5.910 -12.770 1.00 85.31 109 PHE A CA 1
ATOM 830 C C . PHE A 1 109 ? 6.612 6.310 -11.306 1.00 85.31 109 PHE A C 1
ATOM 832 O O . PHE A 1 109 ? 5.641 6.447 -10.567 1.00 85.31 109 PHE A O 1
ATOM 839 N N . ILE A 1 110 ? 7.853 6.566 -10.896 1.00 80.25 110 ILE A N 1
ATOM 840 C CA . ILE A 1 110 ? 8.160 7.031 -9.538 1.00 80.25 110 ILE A CA 1
ATOM 841 C C . ILE A 1 110 ? 7.566 8.411 -9.284 1.00 80.25 110 ILE A C 1
ATOM 843 O O . ILE A 1 110 ? 6.925 8.605 -8.257 1.00 80.25 110 ILE A O 1
ATOM 847 N N . ASP A 1 111 ? 7.691 9.335 -10.233 1.00 82.75 111 ASP A N 1
ATOM 848 C CA . ASP A 1 111 ? 7.100 10.671 -10.137 1.00 82.75 111 ASP A CA 1
ATOM 849 C C . ASP A 1 111 ? 5.567 10.580 -9.990 1.00 82.75 111 ASP A C 1
ATOM 851 O O . ASP A 1 111 ? 4.947 11.327 -9.226 1.00 82.75 111 ASP A O 1
ATOM 855 N N . SER A 1 112 ? 4.946 9.601 -10.658 1.00 84.12 112 SER A N 1
ATOM 856 C CA . SER A 1 112 ? 3.512 9.310 -10.531 1.00 84.12 112 SER A CA 1
ATOM 857 C C . SER A 1 112 ? 3.145 8.729 -9.160 1.00 84.12 112 SER A C 1
ATOM 859 O O . SER A 1 112 ? 2.101 9.081 -8.610 1.00 84.12 112 SER A 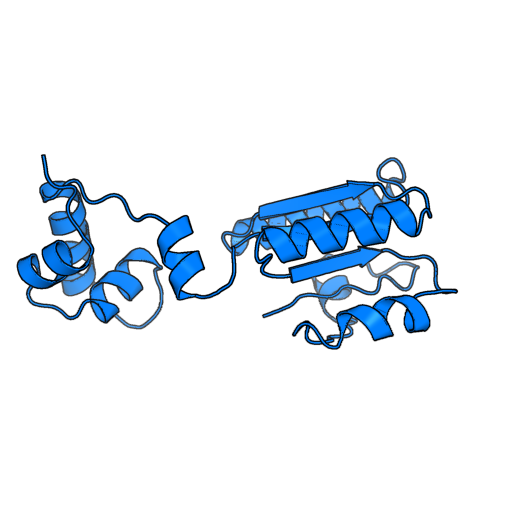O 1
ATOM 861 N N . LEU A 1 113 ? 3.986 7.862 -8.588 1.00 82.75 113 LEU A N 1
ATOM 862 C CA . LEU A 1 113 ? 3.803 7.313 -7.239 1.00 82.75 113 LEU A CA 1
ATOM 863 C C . LEU A 1 113 ? 3.956 8.390 -6.161 1.00 82.75 113 LEU A C 1
ATOM 865 O O . LEU A 1 113 ? 3.148 8.460 -5.235 1.00 82.75 113 LEU A O 1
ATOM 869 N N . LEU A 1 114 ? 4.964 9.248 -6.306 1.00 78.19 114 LEU A N 1
ATOM 870 C CA . LEU A 1 114 ? 5.211 10.397 -5.440 1.00 78.19 114 LEU A CA 1
ATOM 871 C C . LEU A 1 114 ? 4.026 11.361 -5.448 1.00 78.19 114 LEU A C 1
ATOM 873 O O . LEU A 1 114 ? 3.524 11.734 -4.389 1.00 78.19 114 LEU A O 1
ATOM 877 N N . SER A 1 115 ? 3.514 11.687 -6.637 1.00 79.69 115 SER A N 1
ATOM 878 C CA . SER A 1 115 ? 2.330 12.541 -6.800 1.00 79.69 115 SER A CA 1
ATOM 879 C C . SER A 1 115 ? 1.082 11.962 -6.117 1.00 79.69 115 SER A C 1
ATOM 881 O O . SER A 1 115 ? 0.211 12.706 -5.671 1.00 79.69 115 SER A O 1
ATOM 883 N N . GLN A 1 116 ? 1.003 10.634 -5.992 1.00 78.25 116 GLN A N 1
ATOM 884 C CA . GLN A 1 116 ? -0.080 9.918 -5.308 1.00 78.25 116 GLN A CA 1
ATOM 885 C C . GLN A 1 116 ? 0.210 9.624 -3.823 1.00 78.25 116 GLN A C 1
ATOM 887 O O . GLN A 1 116 ? -0.567 8.921 -3.168 1.00 78.25 116 GLN A O 1
ATOM 892 N N . ASN A 1 117 ? 1.305 10.161 -3.269 1.00 76.25 117 ASN A N 1
ATOM 893 C CA . ASN A 1 117 ? 1.789 9.877 -1.915 1.00 76.25 117 ASN A CA 1
ATOM 894 C C . ASN A 1 117 ? 1.836 8.370 -1.614 1.00 76.25 117 ASN A C 1
ATOM 896 O O . ASN A 1 117 ? 1.365 7.944 -0.558 1.00 76.25 117 ASN A O 1
ATOM 900 N N . ALA A 1 118 ? 2.327 7.562 -2.559 1.00 80.19 118 ALA A N 1
ATOM 901 C CA . ALA A 1 118 ? 2.423 6.114 -2.406 1.00 80.19 118 ALA A CA 1
ATOM 902 C C . ALA A 1 118 ? 3.105 5.729 -1.084 1.00 80.19 118 ALA A C 1
ATOM 904 O O . ALA A 1 118 ? 4.109 6.323 -0.682 1.00 80.19 118 ALA A O 1
ATOM 905 N N . GLY A 1 119 ? 2.558 4.713 -0.420 1.00 72.94 119 GLY A N 1
ATOM 906 C CA . GLY A 1 119 ? 3.097 4.156 0.813 1.00 72.94 119 GLY A CA 1
ATOM 907 C C . GLY A 1 119 ? 4.458 3.496 0.612 1.00 72.94 119 GLY A C 1
ATOM 908 O O . GLY A 1 119 ? 5.264 3.513 1.533 1.00 72.94 119 GLY A O 1
ATOM 909 N N . GLY A 1 120 ? 4.760 2.989 -0.591 1.00 78.94 120 GLY A N 1
ATOM 910 C CA . GLY A 1 120 ? 6.065 2.410 -0.919 1.00 78.94 120 GLY A CA 1
ATOM 911 C C . GLY A 1 120 ? 6.277 2.130 -2.408 1.00 78.94 120 GLY A C 1
ATOM 912 O O . GLY A 1 120 ? 5.363 2.270 -3.220 1.00 78.94 120 GLY A O 1
ATOM 913 N N . VAL A 1 121 ? 7.499 1.726 -2.766 1.00 81.38 121 VAL A N 1
ATOM 914 C CA . VAL A 1 121 ? 7.862 1.325 -4.132 1.00 81.38 121 VAL A CA 1
ATOM 915 C C . VAL A 1 121 ? 8.870 0.177 -4.121 1.00 81.38 121 VAL A C 1
ATOM 917 O O . VAL A 1 121 ? 9.951 0.298 -3.558 1.00 81.38 121 VAL A O 1
ATOM 920 N N . VAL A 1 122 ? 8.531 -0.913 -4.798 1.00 81.19 122 VAL A N 1
ATOM 921 C CA . VAL A 1 122 ? 9.382 -2.065 -5.079 1.00 81.19 122 VAL A CA 1
ATOM 922 C C . VAL A 1 122 ? 9.964 -1.908 -6.482 1.00 81.19 122 VAL A C 1
ATOM 924 O O . VAL A 1 122 ? 9.245 -1.583 -7.426 1.00 81.19 122 VAL A O 1
ATOM 927 N N . MET A 1 123 ? 11.266 -2.145 -6.653 1.00 76.19 123 MET A N 1
ATOM 928 C CA . MET A 1 123 ? 11.917 -2.026 -7.960 1.00 76.19 123 MET A CA 1
ATOM 929 C C . MET A 1 123 ? 12.752 -3.255 -8.288 1.00 76.19 123 MET A C 1
ATOM 931 O O . MET A 1 123 ? 13.747 -3.546 -7.633 1.00 76.19 123 MET A O 1
ATOM 935 N N . CYS A 1 124 ? 12.402 -3.923 -9.378 1.00 73.94 124 CYS A N 1
ATOM 936 C CA . CYS A 1 124 ? 13.202 -4.990 -9.952 1.00 73.94 124 CYS A CA 1
ATOM 937 C C . CYS A 1 124 ? 14.053 -4.397 -11.077 1.00 73.94 124 CYS A C 1
ATOM 939 O O . CYS A 1 124 ? 13.582 -4.208 -12.195 1.00 73.94 124 CYS A O 1
ATOM 941 N N . LEU A 1 125 ? 15.303 -4.045 -10.772 1.00 67.69 125 LEU A N 1
ATOM 942 C CA . LEU A 1 125 ? 16.222 -3.430 -11.733 1.00 67.69 125 LEU A CA 1
ATOM 943 C C . LEU A 1 125 ? 17.408 -4.347 -12.012 1.00 67.69 125 LEU A C 1
ATOM 945 O O . LEU A 1 125 ? 17.924 -5.022 -11.121 1.00 67.69 125 LEU A O 1
ATOM 949 N N . ARG A 1 126 ? 17.904 -4.311 -13.251 1.00 60.72 126 ARG A N 1
ATOM 950 C CA . ARG A 1 126 ? 19.156 -4.977 -13.616 1.00 60.72 126 ARG A CA 1
ATOM 951 C C . ARG A 1 126 ? 20.339 -4.192 -13.020 1.00 60.72 126 ARG A C 1
ATOM 953 O O . ARG A 1 126 ? 20.485 -2.994 -13.256 1.00 60.72 126 ARG A O 1
ATOM 960 N N . TRP A 1 127 ? 21.175 -4.886 -12.241 1.00 47.06 127 TRP A N 1
ATOM 961 C CA . TRP A 1 127 ? 22.218 -4.429 -11.290 1.00 47.06 127 TRP A CA 1
ATOM 962 C C . TRP A 1 127 ? 23.032 -3.153 -11.617 1.00 47.06 127 TRP A C 1
ATOM 964 O O . TRP A 1 127 ? 23.481 -2.461 -10.706 1.00 47.06 127 TRP A O 1
ATOM 974 N N . LYS A 1 128 ? 23.246 -2.790 -12.888 1.00 51.09 128 LYS A N 1
ATOM 975 C CA . LYS A 1 128 ? 24.268 -1.796 -13.276 1.00 51.09 128 LYS A CA 1
ATOM 976 C C . LYS A 1 128 ? 23.947 -0.317 -12.983 1.00 51.09 128 LYS A C 1
ATOM 978 O O . LYS A 1 128 ? 24.850 0.500 -13.127 1.00 51.09 128 LYS A O 1
ATOM 983 N N . ARG A 1 129 ? 22.725 0.070 -12.584 1.00 54.78 129 ARG A N 1
ATOM 984 C CA . ARG A 1 129 ? 22.344 1.505 -12.434 1.00 54.78 129 ARG A CA 1
ATOM 985 C C . ARG A 1 129 ? 21.557 1.875 -11.169 1.00 54.78 129 ARG A C 1
ATOM 987 O O . ARG A 1 129 ? 21.117 3.012 -11.037 1.00 54.78 129 ARG A O 1
ATOM 994 N N . ILE A 1 130 ? 21.433 0.959 -10.210 1.00 55.47 130 ILE A N 1
ATOM 995 C CA . ILE A 1 130 ? 20.664 1.177 -8.971 1.00 55.47 130 ILE A CA 1
ATOM 996 C C . ILE A 1 130 ? 21.194 2.364 -8.146 1.00 55.47 130 ILE A C 1
ATOM 998 O O . ILE A 1 130 ? 20.415 3.183 -7.667 1.00 55.47 130 ILE A O 1
ATOM 1002 N N . TRP A 1 131 ? 22.513 2.504 -8.009 1.00 51.16 131 TRP A N 1
ATOM 1003 C CA . TRP A 1 131 ? 23.100 3.486 -7.089 1.00 51.16 131 TRP A CA 1
ATOM 1004 C C . TRP A 1 131 ? 22.967 4.945 -7.541 1.00 51.16 131 TRP A C 1
ATOM 1006 O O . TRP A 1 131 ? 22.764 5.828 -6.708 1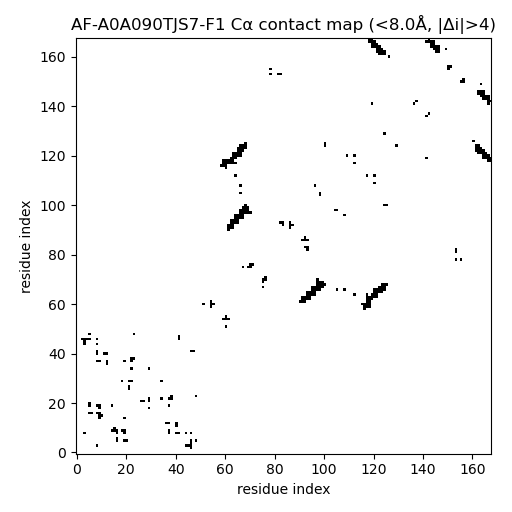.00 51.16 131 TRP A O 1
ATOM 1016 N N . THR A 1 132 ? 23.070 5.220 -8.842 1.00 58.59 132 THR A N 1
ATOM 1017 C CA . THR A 1 132 ? 22.947 6.584 -9.380 1.00 58.59 132 THR A CA 1
ATOM 1018 C C . THR A 1 132 ? 21.498 7.048 -9.421 1.00 58.59 132 THR A C 1
ATOM 1020 O O . THR A 1 132 ? 21.223 8.193 -9.075 1.00 58.59 132 THR A O 1
ATOM 1023 N N . PHE A 1 133 ? 20.579 6.149 -9.765 1.00 59.97 133 PHE A N 1
ATOM 1024 C CA . PHE A 1 133 ? 19.149 6.430 -9.830 1.00 59.97 133 PHE A CA 1
ATOM 1025 C C . PHE A 1 133 ? 18.556 6.760 -8.451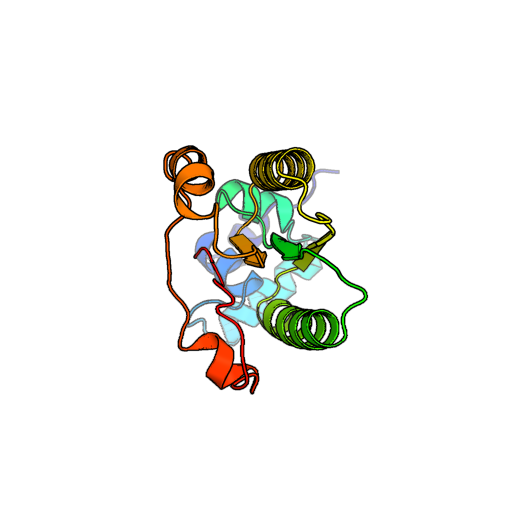 1.00 59.97 133 PHE A C 1
ATOM 1027 O O . PHE A 1 133 ? 17.868 7.761 -8.276 1.00 59.97 133 PHE A O 1
ATOM 1034 N N . TRP A 1 134 ? 18.903 5.981 -7.424 1.00 56.53 134 TRP A N 1
ATOM 1035 C CA . TRP A 1 134 ? 18.356 6.182 -6.080 1.00 56.53 134 TRP A CA 1
ATOM 1036 C C . TRP A 1 134 ? 18.934 7.380 -5.328 1.00 56.53 134 TRP A C 1
ATOM 1038 O O . TRP A 1 134 ? 18.298 7.881 -4.401 1.00 56.53 134 TRP A O 1
ATOM 1048 N N . ARG A 1 135 ? 20.110 7.885 -5.721 1.00 59.91 135 ARG A N 1
ATOM 1049 C CA . ARG A 1 135 ? 20.686 9.096 -5.115 1.00 59.91 135 ARG A CA 1
ATOM 1050 C C . ARG A 1 135 ? 19.777 10.317 -5.302 1.00 59.91 135 ARG A C 1
ATOM 1052 O O . ARG A 1 135 ? 19.780 11.186 -4.437 1.00 59.91 135 ARG A O 1
ATOM 1059 N N . GLN A 1 136 ? 18.989 10.347 -6.377 1.00 62.81 136 GLN A N 1
ATOM 1060 C CA . GLN A 1 136 ? 18.007 11.397 -6.647 1.00 62.81 136 GLN A CA 1
ATOM 1061 C C . GLN A 1 136 ? 16.808 11.325 -5.686 1.00 62.81 136 GLN A C 1
ATOM 1063 O O . GLN A 1 136 ? 16.445 12.330 -5.089 1.00 62.81 136 GLN A O 1
ATOM 1068 N N . TYR A 1 137 ? 16.258 10.130 -5.454 1.00 60.56 137 TYR A N 1
ATOM 1069 C CA . TYR A 1 137 ? 15.008 9.952 -4.699 1.00 60.56 137 TYR A CA 1
ATOM 1070 C C . TYR A 1 137 ? 15.192 9.765 -3.182 1.00 60.56 137 TYR A C 1
ATOM 1072 O O . TYR A 1 137 ? 14.236 9.858 -2.412 1.00 60.56 137 TYR A O 1
ATOM 1080 N N . LYS A 1 138 ? 16.426 9.548 -2.702 1.00 53.19 138 LYS A N 1
ATOM 1081 C CA . LYS A 1 138 ? 16.725 9.427 -1.260 1.00 53.19 138 LYS A CA 1
ATOM 1082 C C . LYS A 1 138 ? 16.438 10.715 -0.473 1.00 53.19 138 LYS A C 1
ATOM 1084 O O . LYS A 1 138 ? 16.221 10.655 0.734 1.00 53.19 138 LYS A O 1
ATOM 1089 N N . ALA A 1 139 ? 16.440 11.866 -1.149 1.00 52.09 139 ALA A N 1
ATOM 1090 C CA . ALA A 1 139 ? 16.123 13.166 -0.560 1.00 52.09 139 ALA A CA 1
ATOM 1091 C C . ALA A 1 139 ? 14.615 13.363 -0.295 1.00 52.09 139 ALA A C 1
ATOM 1093 O O . ALA A 1 139 ? 14.247 14.219 0.504 1.00 52.09 139 ALA A O 1
ATOM 1094 N N . GLU A 1 140 ? 13.750 12.547 -0.906 1.00 53.16 140 GLU A N 1
ATOM 1095 C CA . GLU A 1 140 ? 12.290 12.729 -0.907 1.00 53.16 140 GLU A CA 1
ATOM 1096 C C . GLU A 1 140 ? 11.557 11.868 0.141 1.00 53.16 140 GLU A C 1
ATOM 1098 O O . GLU A 1 140 ? 10.333 11.789 0.162 1.00 53.16 140 GLU A O 1
ATOM 1103 N N . GLY A 1 141 ? 12.298 11.258 1.075 1.00 46.72 141 GLY A N 1
ATOM 1104 C CA . GLY A 1 141 ? 11.724 10.606 2.259 1.00 46.72 141 GLY A CA 1
ATOM 1105 C C . GLY A 1 141 ? 11.509 9.093 2.155 1.00 46.72 141 GLY A C 1
ATOM 1106 O O . GLY A 1 141 ? 10.956 8.501 3.086 1.00 46.72 141 GLY A O 1
ATOM 1107 N N . PHE A 1 142 ? 11.985 8.444 1.088 1.00 50.88 142 PHE A N 1
ATOM 1108 C CA . PHE A 1 142 ? 12.011 6.981 1.003 1.00 50.88 142 PHE A CA 1
ATOM 1109 C C . PHE A 1 142 ? 13.108 6.389 1.904 1.00 50.88 142 PHE A C 1
ATOM 1111 O O . PHE A 1 142 ? 14.291 6.721 1.783 1.00 50.88 142 PHE A O 1
ATOM 1118 N N . ARG A 1 143 ? 12.727 5.487 2.818 1.00 42.00 143 ARG A N 1
ATOM 1119 C CA . ARG A 1 143 ? 13.661 4.717 3.656 1.00 42.00 143 ARG A CA 1
ATOM 1120 C C . ARG A 1 143 ? 14.114 3.451 2.935 1.00 42.00 143 ARG A C 1
ATOM 1122 O O . ARG A 1 143 ? 13.324 2.769 2.294 1.00 42.00 143 ARG A O 1
ATOM 1129 N N . SER A 1 144 ? 15.399 3.137 3.078 1.00 43.16 144 SER A N 1
ATOM 1130 C CA . SER A 1 144 ? 16.041 1.981 2.458 1.00 43.16 144 SER A CA 1
ATOM 1131 C C . SER A 1 144 ? 16.015 0.746 3.347 1.00 43.16 144 SER A C 1
ATOM 1133 O O . SER A 1 144 ? 16.608 0.785 4.425 1.00 43.16 144 SER A O 1
ATOM 1135 N N . TYR A 1 145 ? 15.436 -0.355 2.865 1.00 43.03 145 TYR A N 1
ATOM 1136 C CA . TYR A 1 145 ? 15.541 -1.673 3.494 1.00 43.03 145 TYR A CA 1
ATOM 1137 C C . TYR A 1 145 ? 15.997 -2.707 2.459 1.00 43.03 145 TYR A C 1
ATOM 1139 O O . TYR A 1 145 ? 15.398 -2.834 1.398 1.00 43.03 145 TYR A O 1
ATOM 1147 N N . TRP A 1 146 ? 17.078 -3.427 2.767 1.00 36.41 146 TRP A N 1
ATOM 1148 C CA . TRP A 1 146 ? 17.558 -4.569 1.986 1.00 36.41 146 TRP A CA 1
ATOM 1149 C C . TRP A 1 146 ? 16.830 -5.825 2.471 1.00 36.41 146 TRP A C 1
ATOM 1151 O O . TRP A 1 146 ? 17.155 -6.360 3.530 1.00 36.41 146 TRP A O 1
ATOM 1161 N N . LEU A 1 147 ? 15.815 -6.282 1.737 1.00 43.59 147 LEU A N 1
ATOM 1162 C CA . LEU A 1 147 ? 15.038 -7.464 2.119 1.00 43.59 147 LEU A CA 1
ATOM 1163 C C . LEU A 1 147 ? 15.660 -8.747 1.570 1.00 43.59 147 LEU A C 1
ATOM 1165 O O . LEU A 1 147 ? 15.205 -9.303 0.578 1.00 43.59 147 LEU A O 1
ATOM 1169 N N . PHE A 1 148 ? 16.660 -9.258 2.288 1.00 35.44 148 PHE A N 1
ATOM 1170 C CA . PHE A 1 148 ? 17.011 -10.680 2.213 1.00 35.44 148 PHE A CA 1
ATOM 1171 C C . PHE A 1 148 ? 15.884 -11.555 2.816 1.00 35.44 148 PHE A C 1
ATOM 1173 O O . PHE A 1 148 ? 15.671 -12.677 2.380 1.00 35.44 148 PHE A O 1
ATOM 1180 N N . GLY A 1 149 ? 15.092 -11.016 3.759 1.00 32.66 149 GLY A N 1
ATOM 1181 C CA . GLY A 1 149 ? 14.062 -11.767 4.497 1.00 32.66 149 GLY A CA 1
ATOM 1182 C C . GLY A 1 149 ? 12.650 -11.836 3.885 1.00 32.66 149 GLY A C 1
ATOM 1183 O O . GLY A 1 149 ? 11.861 -12.664 4.329 1.00 32.66 149 GLY A O 1
ATOM 1184 N N . LEU A 1 150 ? 12.283 -11.011 2.887 1.00 43.62 150 LEU A N 1
ATOM 1185 C CA . LEU A 1 150 ? 10.963 -11.167 2.232 1.00 43.62 150 LEU A CA 1
ATOM 1186 C C . LEU A 1 150 ? 10.971 -12.342 1.255 1.00 43.62 150 LEU A C 1
ATOM 1188 O O . LEU A 1 150 ? 9.978 -13.046 1.139 1.00 43.62 150 LEU A O 1
ATOM 1192 N N . LEU A 1 151 ? 12.105 -12.576 0.594 1.00 46.03 151 LEU A N 1
ATOM 1193 C CA . LEU A 1 151 ? 12.272 -13.672 -0.361 1.00 46.03 151 LEU A CA 1
ATOM 1194 C C . LEU A 1 151 ? 12.118 -15.049 0.308 1.00 46.03 151 LEU A C 1
ATOM 1196 O O . LEU A 1 151 ? 11.535 -15.946 -0.295 1.00 46.03 151 LEU A O 1
ATOM 1200 N N . GLU A 1 152 ? 12.520 -15.190 1.578 1.00 38.06 152 GLU A N 1
ATOM 1201 C CA . GLU A 1 152 ? 12.242 -16.392 2.384 1.00 38.06 152 GLU A CA 1
ATOM 1202 C C . GLU A 1 152 ? 10.747 -16.580 2.675 1.00 38.06 152 GLU A C 1
ATOM 1204 O O . GLU A 1 152 ? 10.253 -17.703 2.654 1.00 38.06 152 GLU A O 1
ATOM 1209 N N . ARG A 1 153 ? 9.999 -15.494 2.916 1.00 42.47 153 ARG A N 1
ATOM 1210 C CA . ARG A 1 153 ? 8.553 -15.570 3.192 1.00 42.47 153 ARG A CA 1
ATOM 1211 C C . ARG A 1 153 ? 7.705 -15.838 1.951 1.00 42.47 153 ARG A C 1
ATOM 1213 O O . ARG A 1 153 ? 6.623 -16.395 2.090 1.00 42.47 153 ARG A O 1
ATOM 1220 N N . ILE A 1 154 ? 8.187 -15.462 0.766 1.00 50.41 154 ILE A N 1
ATOM 1221 C CA . ILE A 1 154 ? 7.503 -15.689 -0.520 1.00 50.41 154 ILE A CA 1
ATOM 1222 C C . ILE A 1 154 ? 8.050 -16.953 -1.223 1.00 50.41 154 ILE A C 1
ATOM 1224 O O . ILE A 1 154 ? 7.731 -17.215 -2.374 1.00 50.41 154 ILE A O 1
ATOM 1228 N N . ASN A 1 155 ? 8.869 -17.765 -0.539 1.00 44.41 155 ASN A N 1
ATOM 1229 C CA . ASN A 1 155 ? 9.396 -19.045 -1.037 1.00 44.41 155 ASN A CA 1
ATOM 1230 C C . ASN A 1 155 ? 10.191 -18.955 -2.365 1.00 44.41 155 ASN A C 1
ATOM 1232 O O . ASN A 1 155 ? 10.338 -19.939 -3.087 1.00 44.41 155 ASN A O 1
ATOM 1236 N N . LEU A 1 156 ? 10.745 -17.779 -2.679 1.00 46.25 156 LEU A N 1
ATOM 1237 C CA . LEU A 1 156 ? 11.507 -17.486 -3.899 1.00 46.25 156 LEU A CA 1
ATOM 1238 C C . LEU A 1 156 ? 13.004 -17.409 -3.557 1.00 46.25 156 LEU A C 1
ATOM 1240 O O . LEU A 1 156 ? 13.610 -16.339 -3.543 1.00 46.25 156 LEU A O 1
ATOM 1244 N N . ILE A 1 157 ? 13.608 -18.557 -3.233 1.00 37.62 157 ILE A N 1
ATOM 1245 C CA . ILE A 1 157 ? 15.025 -18.653 -2.810 1.00 37.62 157 ILE A CA 1
ATOM 1246 C C . ILE A 1 157 ? 15.994 -18.842 -4.001 1.00 37.62 157 ILE A C 1
ATOM 1248 O O . ILE A 1 157 ? 17.211 -18.787 -3.836 1.00 37.62 157 ILE A O 1
ATOM 1252 N N . SER A 1 158 ? 15.509 -18.982 -5.238 1.00 36.66 158 SER A N 1
ATOM 1253 C CA . SER A 1 158 ? 16.383 -19.243 -6.391 1.00 36.66 158 SER A CA 1
ATOM 1254 C C . SER A 1 158 ? 16.555 -18.029 -7.317 1.00 36.66 158 SER A C 1
ATOM 1256 O O . SER A 1 158 ? 15.698 -17.727 -8.139 1.00 36.66 158 SER A O 1
ATOM 1258 N N . LEU A 1 159 ? 17.728 -17.392 -7.208 1.00 43.81 159 LEU A N 1
ATOM 1259 C CA . LEU A 1 159 ? 18.476 -16.725 -8.291 1.00 43.81 159 LEU A CA 1
ATOM 1260 C C . LEU A 1 159 ? 17.897 -15.444 -8.942 1.00 43.81 159 LEU A C 1
ATOM 1262 O O . LEU A 1 159 ? 17.449 -15.458 -10.081 1.00 43.81 159 LEU A O 1
ATOM 1266 N N . ALA A 1 160 ? 18.087 -14.300 -8.274 1.00 36.50 1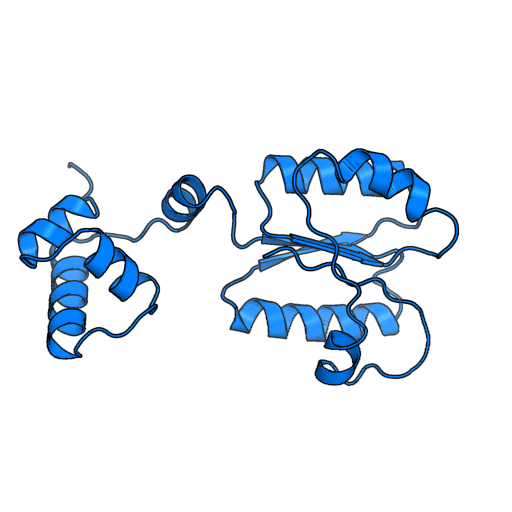60 ALA A N 1
ATOM 1267 C CA . ALA A 1 160 ? 18.547 -13.000 -8.814 1.00 36.50 160 ALA A CA 1
ATOM 1268 C C . ALA A 1 160 ? 18.559 -11.974 -7.659 1.00 36.50 160 ALA A C 1
ATOM 1270 O O . ALA A 1 160 ? 17.754 -12.117 -6.739 1.00 36.50 160 ALA A O 1
ATOM 1271 N N . PRO A 1 161 ? 19.409 -10.924 -7.654 1.00 43.03 161 PRO A N 1
ATOM 1272 C CA . PRO A 1 161 ? 19.338 -9.893 -6.623 1.00 43.03 161 PRO A CA 1
ATOM 1273 C C . PRO A 1 161 ? 18.106 -9.002 -6.864 1.00 43.03 161 PRO A C 1
ATOM 1275 O O . PRO A 1 161 ? 18.219 -7.895 -7.389 1.00 43.03 161 PRO A O 1
ATOM 1278 N N . ILE A 1 162 ? 16.914 -9.482 -6.496 1.00 45.31 162 ILE A N 1
ATOM 1279 C CA . ILE A 1 162 ? 15.719 -8.646 -6.372 1.00 45.31 162 ILE A CA 1
ATOM 1280 C C . ILE A 1 162 ? 15.979 -7.708 -5.197 1.00 45.31 162 ILE A C 1
ATOM 1282 O O . ILE A 1 162 ? 16.053 -8.129 -4.044 1.00 45.31 162 ILE A O 1
ATOM 1286 N N . THR A 1 163 ? 16.147 -6.420 -5.481 1.00 43.91 163 THR A N 1
ATOM 1287 C CA . THR A 1 163 ? 16.202 -5.412 -4.423 1.00 43.91 163 THR A CA 1
ATOM 1288 C C . THR A 1 163 ? 14.765 -5.013 -4.131 1.00 43.91 163 THR A C 1
ATOM 1290 O O . THR A 1 163 ? 14.171 -4.220 -4.853 1.00 43.91 163 THR A O 1
ATOM 1293 N N . LEU A 1 164 ? 14.166 -5.614 -3.111 1.00 41.78 164 LEU A N 1
ATOM 1294 C CA . LEU A 1 164 ? 12.794 -5.314 -2.732 1.00 41.78 164 LEU A CA 1
ATOM 1295 C C . LEU A 1 164 ? 12.787 -4.204 -1.676 1.00 41.78 164 LEU A C 1
ATOM 1297 O O . LEU A 1 164 ? 13.403 -4.345 -0.623 1.00 41.78 164 LEU A O 1
ATOM 1301 N N . TRP A 1 165 ? 12.127 -3.090 -1.992 1.00 45.47 165 TRP A N 1
ATOM 1302 C CA . TRP A 1 165 ? 12.083 -1.891 -1.156 1.00 45.47 165 TRP A CA 1
ATOM 1303 C C . TRP A 1 165 ? 10.647 -1.689 -0.676 1.00 45.47 165 TRP A C 1
ATOM 1305 O O . TRP A 1 165 ? 9.731 -1.521 -1.470 1.00 45.47 165 TRP A O 1
ATOM 1315 N N . VAL A 1 166 ? 10.435 -1.743 0.636 1.00 36.03 166 VAL A N 1
ATOM 1316 C CA . VAL A 1 166 ? 9.132 -1.475 1.258 1.00 36.03 166 VAL A CA 1
ATOM 1317 C C . VAL A 1 166 ? 9.325 -0.282 2.174 1.00 36.03 166 VAL A C 1
ATOM 1319 O O . VAL A 1 166 ? 10.208 -0.292 3.033 1.00 36.03 166 VAL A O 1
ATOM 1322 N N . CYS A 1 167 ? 8.536 0.768 1.962 1.00 37.62 167 CYS A N 1
ATOM 1323 C CA . CYS A 1 167 ? 8.546 1.936 2.828 1.00 37.62 167 CYS A CA 1
ATOM 1324 C C . CYS A 1 167 ? 7.413 1.779 3.858 1.00 37.62 167 CYS A C 1
ATOM 1326 O O . CYS A 1 167 ? 6.279 1.493 3.491 1.00 37.62 167 CYS A O 1
ATOM 1328 N N . SER A 1 168 ? 7.748 1.911 5.146 1.00 36.47 168 SER A N 1
ATOM 1329 C CA . SER A 1 168 ? 6.815 1.983 6.285 1.00 36.47 168 SER A CA 1
ATOM 1330 C C . SER A 1 168 ? 6.599 3.421 6.696 1.00 36.47 168 SER A C 1
ATOM 1332 O O . SER A 1 168 ? 7.640 4.125 6.819 1.00 36.47 168 SER A O 1
#

Organism: NCBI:txid990268

Solvent-accessible surface area (backbone atoms only — not comparable to full-atom values): 9779 Å² total; per-residue (Å²): 131,87,76,60,47,68,63,55,42,13,62,76,61,75,49,52,53,67,56,49,50,25,56,77,67,73,49,80,96,70,57,66,73,59,43,51,50,46,57,49,42,31,61,76,56,65,45,74,85,54,61,70,62,49,22,60,77,60,70,33,33,56,34,31,37,36,41,32,46,49,69,83,43,68,71,47,41,55,49,49,54,52,50,44,55,56,30,52,78,64,77,26,44,78,44,79,44,74,31,69,79,38,63,69,52,46,52,54,50,50,55,52,37,59,76,59,31,39,36,26,51,29,45,48,62,77,83,89,53,58,72,72,60,47,64,68,51,53,80,75,72,61,60,90,47,85,44,74,67,55,34,66,75,66,72,58,82,79,87,70,85,63,55,45,33,65,37,130

Sequence (168 aa):
MAKATIADVAKHCGVSTATVSMVLTNKGRISSATRERVLEAVKELGYVYNQAAANLRHKRSNLVGLVTPDITNPFFSEMIAGLSHYLEEQDSLLFLANAEESVERQSKFIDSLLSQNAGGVVMCLRWKRIWTFWRQYKAEGFRSYWLFGLLERINLISLAPITLWVCS

pLDDT: mean 72.35, std 17.93, range [32.66, 92.62]

Nearest PDB structures (foldseek):
  1rzr-assembly1_G  TM=7.941E-01  e=1.203E-11  Priestia megaterium
  3oqo-assembly1_C  TM=7.898E-01  e=2.594E-11  Bacillus subtilis
  1jfs-assembly1_A-2  TM=7.332E-01  e=1.558E-10  Escherichia coli
  1qpz-assembly1_A  TM=7.339E-01  e=2.145E-10  Escherichia coli
  2pue-assembly1_A  TM=7.415E-01  e=4.625E-10  Escherichia coli

Mean predicted aligned error: 14.79 Å

Secondary structure (DSSP, 8-state):
-PPP-HHHHHHHHTS-HHHHHHHHTT-S---HHHHHHHHHHHHHTT----HHHHHHHTT--SEEEEEES-SSSHHHHHHHHHHHHHHHTTT-EEEEEE-TT-HHHHHHHHHHHHHTT-SEEEE---GGGHHHHHHHHGGGTPPP---HHHHHHTT--SS---------

Radius of gyration: 19.97 Å; Cα contacts (8 Å, |Δi|>4): 197; chains: 1; bounding box: 52×37×45 Å

InterPro domains:
  IPR000843 LacI-type HTH domain [PF00356] (5-49)
  IPR000843 LacI-type HTH domain [PS50932] (4-58)
  IPR000843 LacI-type HTH domain [SM00354] (3-73)
  IPR000843 LacI-type HTH domain [cd01392] (7-57)
  IPR001761 Periplasmic binding protein/LacI sugar binding domain [PF00532] (63-126)
  IPR010982 Lambda repressor-like, DNA-binding domain superfamily [G3DSA:1.10.260.40] (1-58)
  IPR010982 Lambda repressor-like, DNA-binding domain superfamily [SSF47413] (2-62)
  IPR028082 Periplasmic binding protein-like I [SSF53822] (60-127)

Foldseek 3Di:
DDQDDLVNLCVQLVHDSVLLVCLVVVHDDDDPVSSVSSVVSCVVSVHDDDQLVVCVVVLEHLEEEEEDLDCPPVLNVLVVVLVQVVSVVVVHHYHYDHCVQPPVSVVVVVVVCVVVRYQYYFYFHDPPCPPVSVVVCVVVDFDADAPPPVCVVSVNPDDDRRRTGGHD